Protein AF-0000000072892663 (afdb_homodimer)

Structure (mmCIF, N/CA/C/O backbone):
data_AF-0000000072892663-model_v1
#
loop_
_entity.id
_entity.type
_entity.pdbx_description
1 polymer 'Centromere protein X'
#
loop_
_atom_site.group_PDB
_atom_site.id
_atom_site.type_symbol
_atom_site.label_atom_id
_atom_site.label_alt_id
_atom_site.label_comp_id
_atom_site.label_asym_id
_atom_site.label_entity_id
_atom_site.label_seq_id
_atom_site.pdbx_PDB_ins_code
_atom_site.Cartn_x
_atom_site.Cartn_y
_atom_site.Cartn_z
_atom_site.occupancy
_atom_site.B_iso_or_equiv
_atom_site.auth_seq_id
_atom_site.auth_comp_id
_atom_site.auth_asym_id
_atom_site.auth_atom_id
_atom_site.pdbx_PDB_model_num
ATOM 1 N N . MET A 1 1 ? -3.342 15.422 -10.57 1 51.59 1 MET A N 1
ATOM 2 C CA . MET A 1 1 ? -3.324 14.047 -11.078 1 51.59 1 MET A CA 1
ATOM 3 C C . MET A 1 1 ? -2.127 13.828 -11.992 1 51.59 1 MET A C 1
ATOM 5 O O . MET A 1 1 ? -1.457 12.797 -11.906 1 51.59 1 MET A O 1
ATOM 9 N N . ASP A 1 2 ? -2.006 14.828 -12.711 1 57.84 2 ASP A N 1
ATOM 10 C CA . ASP A 1 2 ? -0.909 14.727 -13.672 1 57.84 2 ASP A CA 1
ATOM 11 C C . ASP A 1 2 ? 0.441 14.695 -12.961 1 57.84 2 ASP A C 1
ATOM 13 O O . ASP A 1 2 ? 1.317 13.898 -13.312 1 57.84 2 ASP A O 1
ATOM 17 N N . ASN A 1 3 ? 0.586 15.531 -11.961 1 59.69 3 ASN A N 1
ATOM 18 C CA . ASN A 1 3 ? 1.847 15.578 -11.227 1 59.69 3 ASN A CA 1
ATOM 19 C C . ASN A 1 3 ? 2.092 14.297 -10.438 1 59.69 3 ASN A C 1
ATOM 21 O O . ASN A 1 3 ? 3.227 13.828 -10.352 1 59.69 3 ASN A O 1
ATOM 25 N N . TYR A 1 4 ? 1.031 13.844 -10.008 1 58.81 4 TYR A N 1
ATOM 26 C CA . TYR A 1 4 ? 1.111 12.555 -9.32 1 58.81 4 TYR A CA 1
ATOM 27 C C . TYR A 1 4 ? 1.591 11.461 -10.273 1 58.81 4 TYR A C 1
ATOM 29 O O . TYR A 1 4 ? 2.42 10.625 -9.898 1 58.81 4 TYR A O 1
ATOM 37 N N . LEU A 1 5 ? 1.007 11.57 -11.422 1 60.34 5 LEU A N 1
ATOM 38 C CA . LEU A 1 5 ? 1.399 10.586 -12.422 1 60.34 5 LEU A CA 1
ATOM 39 C C . LEU A 1 5 ? 2.873 10.734 -12.789 1 60.34 5 LEU A C 1
ATOM 41 O O . LEU A 1 5 ? 3.58 9.742 -12.961 1 60.34 5 LEU A O 1
ATOM 45 N N . GLN A 1 6 ? 3.232 11.922 -13.016 1 64.44 6 GLN A N 1
ATOM 46 C CA . GLN A 1 6 ? 4.637 12.18 -13.32 1 64.44 6 GLN A CA 1
ATOM 47 C C . GLN A 1 6 ? 5.543 11.703 -12.195 1 64.44 6 GLN A C 1
ATOM 49 O O . GLN A 1 6 ? 6.625 11.164 -12.445 1 64.44 6 GLN A O 1
ATOM 54 N N . LEU A 1 7 ? 5.199 12 -10.945 1 63.03 7 LEU A N 1
ATOM 55 C CA . LEU A 1 7 ? 5.961 11.516 -9.797 1 63.03 7 LEU A CA 1
ATOM 56 C C . LEU A 1 7 ? 6.023 9.992 -9.797 1 63.03 7 LEU A C 1
ATOM 58 O O . LEU A 1 7 ? 7.078 9.406 -9.539 1 63.03 7 LEU A O 1
ATOM 62 N N . PHE A 1 8 ? 4.852 9.5 -10.109 1 61.62 8 PHE A N 1
ATOM 63 C CA . PHE A 1 8 ? 4.805 8.047 -10.195 1 61.62 8 PHE A CA 1
ATOM 64 C C . PHE A 1 8 ? 5.738 7.535 -11.289 1 61.62 8 PHE A C 1
ATOM 66 O O . PHE A 1 8 ? 6.398 6.508 -11.117 1 61.62 8 PHE A O 1
ATOM 73 N N . GLU A 1 9 ? 5.641 8.188 -12.375 1 62.53 9 GLU A N 1
ATOM 74 C CA . GLU A 1 9 ? 6.48 7.781 -13.5 1 62.53 9 GLU A CA 1
ATOM 75 C C . GLU A 1 9 ? 7.961 7.977 -13.18 1 62.53 9 GLU A C 1
ATOM 77 O O . GLU A 1 9 ? 8.797 7.176 -13.602 1 62.53 9 GLU A O 1
ATOM 82 N N . ARG A 1 10 ? 8.172 9.047 -12.703 1 57.41 10 ARG A N 1
ATOM 83 C CA . ARG A 1 10 ? 9.555 9.359 -12.367 1 57.41 10 ARG A CA 1
ATOM 84 C C . ARG A 1 10 ? 10.062 8.445 -11.25 1 57.41 10 ARG A C 1
ATOM 86 O O . ARG A 1 10 ? 11.227 8.047 -11.25 1 57.41 10 ARG A O 1
ATOM 93 N N . LYS A 1 11 ? 9.266 8.297 -10.312 1 52.91 11 LYS A N 1
ATOM 94 C CA . LYS A 1 11 ? 9.664 7.547 -9.125 1 52.91 11 LYS A CA 1
ATOM 95 C C . LYS A 1 11 ? 9.492 6.047 -9.336 1 52.91 11 LYS A C 1
ATOM 97 O O . LYS A 1 11 ? 9.656 5.262 -8.398 1 52.91 11 LYS A O 1
ATOM 102 N N . LYS A 1 12 ? 8.836 5.734 -10.398 1 51.75 12 LYS A N 1
ATOM 103 C CA . LYS A 1 12 ? 8.82 4.332 -10.812 1 51.75 12 LYS A CA 1
ATOM 104 C C . LYS A 1 12 ? 10.172 3.67 -10.562 1 51.75 12 LYS A C 1
ATOM 106 O O . LYS A 1 12 ? 10.234 2.486 -10.227 1 51.75 12 LYS A O 1
ATOM 111 N N . SER A 1 13 ? 11.195 4.418 -10.875 1 48.25 13 SER A N 1
ATOM 112 C CA . SER A 1 13 ? 12.523 3.814 -10.805 1 48.25 13 SER A CA 1
ATOM 113 C C . SER A 1 13 ? 13.016 3.717 -9.367 1 48.25 13 SER A C 1
ATOM 115 O O . SER A 1 13 ? 13.742 2.789 -9.016 1 48.25 13 SER A O 1
ATOM 117 N N . SER A 1 14 ? 12.938 4.828 -8.648 1 47 14 SER A N 1
ATOM 118 C CA . SER A 1 14 ? 13.758 4.871 -7.445 1 47 14 SER A CA 1
ATOM 119 C C . SER A 1 14 ? 13.133 4.062 -6.316 1 47 14 SER A C 1
ATOM 121 O O . SER A 1 14 ? 13.828 3.32 -5.617 1 47 14 SER A O 1
ATOM 123 N N .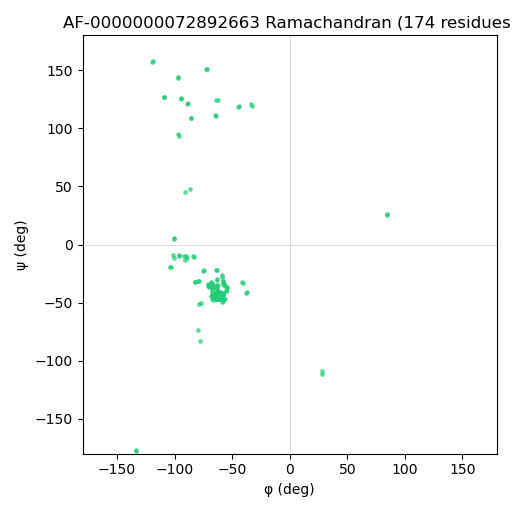 THR A 1 15 ? 12.078 4.719 -5.508 1 48.94 15 THR A N 1
ATOM 124 C CA . THR A 1 15 ? 11.766 4.273 -4.156 1 48.94 15 THR A CA 1
ATOM 125 C C . THR A 1 15 ? 10.75 3.135 -4.188 1 48.94 15 THR A C 1
ATOM 127 O O . THR A 1 15 ? 9.539 3.375 -4.195 1 48.94 15 THR A O 1
ATOM 130 N N . LYS A 1 16 ? 10.984 2.178 -5 1 55.84 16 LYS A N 1
ATOM 131 C CA . LYS A 1 16 ? 10.289 0.895 -5.102 1 55.84 16 LYS A CA 1
ATOM 132 C C . LYS A 1 16 ? 10.43 0.09 -3.812 1 55.84 16 LYS A C 1
ATOM 134 O O . LYS A 1 16 ? 11.398 0.268 -3.066 1 55.84 16 LYS A O 1
ATOM 139 N N . PHE A 1 17 ? 9.227 -0.274 -3.285 1 64.25 17 PHE A N 1
ATOM 140 C CA . PHE A 1 17 ? 9.5 -1.363 -2.354 1 64.25 17 PHE A CA 1
ATOM 141 C C . PHE A 1 17 ? 10.664 -2.215 -2.842 1 64.25 17 PHE A C 1
ATOM 143 O O . PHE A 1 17 ? 10.773 -2.502 -4.035 1 64.25 17 PHE A O 1
ATOM 150 N N . LYS A 1 18 ? 11.617 -2.227 -1.981 1 66.56 18 LYS A N 1
ATOM 151 C CA . LYS A 1 18 ? 12.766 -3.047 -2.346 1 66.56 18 LYS A CA 1
ATOM 152 C C . LYS A 1 18 ? 12.328 -4.402 -2.893 1 66.56 18 LYS A C 1
ATOM 154 O O . LYS A 1 18 ? 11.461 -5.062 -2.309 1 66.56 18 LYS A O 1
ATOM 159 N N . GLU A 1 19 ? 12.719 -4.574 -4.145 1 70.69 19 GLU A N 1
ATOM 160 C CA . GLU A 1 19 ? 12.461 -5.863 -4.781 1 70.69 19 GLU A CA 1
ATOM 161 C C . GLU A 1 19 ? 12.719 -7.016 -3.818 1 70.69 19 GLU A C 1
ATOM 163 O O . GLU A 1 19 ? 11.992 -8.016 -3.824 1 70.69 19 GLU A O 1
ATOM 168 N N . GLY A 1 20 ? 13.648 -6.77 -3.031 1 74.62 20 GLY A N 1
ATOM 169 C CA . GLY A 1 20 ? 13.977 -7.789 -2.047 1 74.62 20 GLY A CA 1
ATOM 170 C C . GLY A 1 20 ? 12.844 -8.07 -1.076 1 74.62 20 GLY A C 1
ATOM 171 O O . GLY A 1 20 ? 12.594 -9.219 -0.721 1 74.62 20 GLY A O 1
ATOM 172 N N . LEU A 1 21 ? 12.156 -6.992 -0.749 1 75 21 LEU A N 1
ATOM 173 C CA . LEU A 1 21 ? 11.023 -7.16 0.16 1 75 21 LEU A CA 1
ATOM 174 C C . LEU A 1 21 ? 9.93 -8.008 -0.478 1 75 21 LEU A C 1
ATOM 176 O O . LEU A 1 21 ? 9.398 -8.922 0.157 1 75 21 LEU A O 1
ATOM 180 N N . ILE A 1 22 ? 9.656 -7.742 -1.658 1 80.25 22 ILE A N 1
ATOM 181 C CA . ILE A 1 22 ? 8.625 -8.477 -2.379 1 80.25 22 ILE A CA 1
ATOM 182 C C . ILE A 1 22 ? 9 -9.945 -2.477 1 80.25 22 ILE A C 1
ATOM 184 O O . ILE A 1 22 ? 8.172 -10.828 -2.219 1 80.25 22 ILE A O 1
ATOM 188 N N . HIS A 1 23 ? 10.219 -10.164 -2.777 1 81.62 23 HIS A N 1
ATOM 189 C CA . HIS A 1 23 ? 10.688 -11.539 -2.881 1 81.62 23 HIS A CA 1
ATOM 190 C C . HIS A 1 23 ? 10.594 -12.25 -1.535 1 81.62 23 HIS A C 1
ATOM 192 O O . HIS A 1 23 ? 10.273 -13.445 -1.479 1 81.62 23 HIS A O 1
ATOM 198 N N . GLU A 1 24 ? 10.891 -11.523 -0.505 1 83.38 24 GLU A N 1
ATOM 199 C CA . GLU A 1 24 ? 10.789 -12.109 0.828 1 83.38 24 GLU A CA 1
ATOM 200 C C . GLU A 1 24 ? 9.344 -12.477 1.164 1 83.38 24 GLU A C 1
ATOM 202 O O . GLU A 1 24 ? 9.086 -13.539 1.732 1 83.38 24 GLU A O 1
ATOM 207 N N . ILE A 1 25 ? 8.508 -11.68 0.869 1 82.12 25 ILE A N 1
ATOM 208 C CA . ILE A 1 25 ? 7.09 -11.93 1.118 1 82.12 25 ILE A CA 1
ATOM 209 C C . ILE A 1 25 ? 6.641 -13.172 0.347 1 82.12 25 ILE A C 1
ATOM 211 O O . ILE A 1 25 ? 5.973 -14.047 0.901 1 82.12 25 ILE A O 1
ATOM 215 N N . ILE A 1 26 ? 7.059 -13.25 -0.894 1 83.19 26 ILE A N 1
ATOM 216 C CA . ILE A 1 26 ? 6.68 -14.367 -1.755 1 83.19 26 ILE A CA 1
ATOM 217 C C . ILE A 1 26 ? 7.199 -15.68 -1.163 1 83.19 26 ILE A C 1
ATOM 219 O O . ILE A 1 26 ? 6.492 -16.688 -1.155 1 83.19 26 ILE A O 1
ATOM 223 N N . LYS A 1 27 ? 8.43 -15.609 -0.792 1 83.88 27 LYS A N 1
ATOM 224 C CA . LYS A 1 27 ? 9.031 -16.797 -0.183 1 83.88 27 LYS A CA 1
ATOM 225 C C . LYS A 1 27 ? 8.227 -17.266 1.025 1 83.88 27 LYS A C 1
ATOM 227 O O . LYS A 1 27 ? 8.125 -18.469 1.28 1 83.88 27 LYS A O 1
ATOM 232 N N . LEU A 1 28 ? 7.707 -16.344 1.725 1 80.25 28 LEU A N 1
ATOM 233 C CA . LEU A 1 28 ? 6.906 -16.672 2.898 1 80.25 28 LEU A CA 1
ATOM 234 C C . LEU A 1 28 ? 5.609 -17.375 2.498 1 80.25 28 LEU A C 1
ATOM 236 O O . LEU A 1 28 ? 5.164 -18.297 3.168 1 80.25 28 LEU A O 1
ATOM 240 N N . TYR A 1 29 ? 5.016 -16.938 1.445 1 80.06 29 TYR A N 1
ATOM 241 C CA . TYR A 1 29 ? 3.719 -17.469 1.03 1 80.06 29 TYR A CA 1
ATOM 242 C C . TYR A 1 29 ? 3.871 -18.812 0.334 1 80.06 29 TYR A C 1
ATOM 244 O O . TYR A 1 29 ? 2.936 -19.625 0.315 1 80.06 29 TYR A O 1
ATOM 252 N N . THR A 1 30 ? 4.977 -18.938 -0.321 1 81.44 30 THR A N 1
ATOM 253 C CA . THR A 1 30 ? 5.055 -20.109 -1.185 1 81.44 30 THR A CA 1
ATOM 254 C C . THR A 1 30 ? 5.871 -21.219 -0.525 1 81.44 30 THR A C 1
ATOM 256 O O . THR A 1 30 ? 5.91 -22.344 -1.017 1 81.44 30 THR A O 1
ATOM 259 N N . ALA A 1 31 ? 6.246 -21.047 0.632 1 71.44 31 ALA A N 1
ATOM 260 C CA . ALA A 1 31 ? 7.059 -22.031 1.339 1 71.44 31 ALA A CA 1
ATOM 261 C C . ALA A 1 31 ? 7.906 -22.844 0.365 1 71.44 31 ALA A C 1
ATOM 263 O O . ALA A 1 31 ? 8.773 -22.297 -0.322 1 71.44 31 ALA A O 1
ATOM 264 N N . ASP A 1 32 ? 7.535 -24.141 0.251 1 67.56 32 ASP A N 1
ATOM 265 C CA . ASP A 1 32 ? 8.297 -25.125 -0.507 1 67.56 32 ASP A CA 1
ATOM 266 C C . ASP A 1 32 ? 7.848 -25.172 -1.965 1 67.56 32 ASP A C 1
ATOM 268 O O . ASP A 1 32 ? 8.461 -25.844 -2.791 1 67.56 32 ASP A O 1
ATOM 272 N N . GLN A 1 33 ? 6.715 -24.516 -2.246 1 72.12 33 GLN A N 1
ATOM 273 C CA . GLN A 1 33 ? 6.242 -24.516 -3.627 1 72.12 33 GLN A CA 1
ATOM 274 C C . GLN A 1 33 ? 6.688 -23.266 -4.371 1 72.12 33 GLN A C 1
ATOM 276 O O . GLN A 1 33 ? 5.992 -22.25 -4.363 1 72.12 33 GLN A O 1
ATOM 281 N N . LYS A 1 34 ? 7.809 -23.406 -5.043 1 78.81 34 LYS A N 1
ATOM 282 C CA . LYS A 1 34 ? 8.461 -22.281 -5.711 1 78.81 34 LYS A CA 1
ATOM 283 C C . LYS A 1 34 ? 7.582 -21.719 -6.82 1 78.81 34 LYS A C 1
ATOM 285 O O . LYS A 1 34 ? 7.09 -22.469 -7.672 1 78.81 34 LYS A O 1
ATOM 290 N N . VAL A 1 35 ? 7.082 -20.484 -6.559 1 87 35 VAL A N 1
ATOM 291 C CA . VAL A 1 35 ? 6.398 -19.797 -7.641 1 87 35 VAL A CA 1
ATOM 292 C C . VAL A 1 35 ? 7.367 -18.828 -8.328 1 87 35 VAL A C 1
ATOM 294 O O . VAL A 1 35 ? 8.352 -18.391 -7.73 1 87 35 VAL A O 1
ATOM 297 N N . ARG A 1 36 ? 7.129 -18.797 -9.664 1 90.94 36 ARG A N 1
ATOM 298 C CA . ARG A 1 36 ? 7.871 -17.797 -10.43 1 90.94 36 ARG A CA 1
ATOM 299 C C . ARG A 1 36 ? 7.051 -16.516 -10.602 1 90.94 36 ARG A C 1
ATOM 301 O O . ARG A 1 36 ? 5.906 -16.578 -11.062 1 90.94 36 ARG A O 1
ATOM 308 N N . ILE A 1 37 ? 7.66 -15.445 -10.203 1 90.56 37 ILE A N 1
ATOM 309 C CA . ILE A 1 37 ? 6.969 -14.172 -10.336 1 90.56 37 ILE A CA 1
ATOM 310 C C . ILE A 1 37 ? 7.629 -13.336 -11.43 1 90.56 37 ILE A C 1
ATOM 312 O O . ILE A 1 37 ? 8.836 -13.07 -11.375 1 90.56 37 ILE A O 1
ATOM 316 N N . GLY A 1 38 ? 6.844 -12.922 -12.297 1 89.12 38 GLY A N 1
ATOM 317 C CA . GLY A 1 38 ? 7.359 -12.07 -13.352 1 89.12 38 GLY A CA 1
ATOM 318 C C . GLY A 1 38 ? 7.711 -10.672 -12.883 1 89.12 38 GL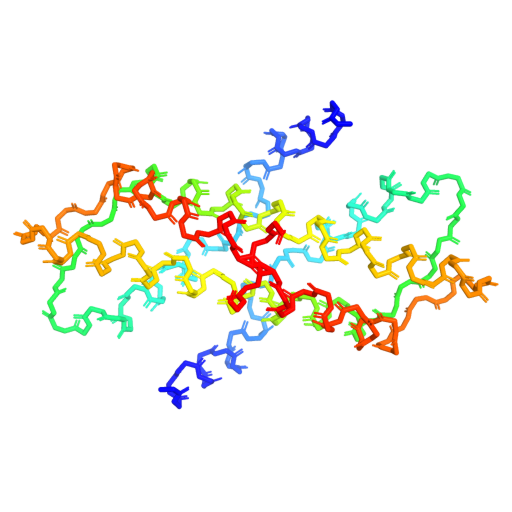Y A C 1
ATOM 319 O O . GLY A 1 38 ? 7.113 -10.164 -11.93 1 89.12 38 GLY A O 1
ATOM 320 N N . GLY A 1 39 ? 8.688 -10.047 -13.555 1 90 39 GLY A N 1
ATOM 321 C CA . GLY A 1 39 ? 9.086 -8.688 -13.242 1 90 39 GLY A CA 1
ATOM 322 C C . GLY A 1 39 ? 7.953 -7.688 -13.359 1 90 39 GLY A C 1
ATOM 323 O O . GLY A 1 39 ? 7.902 -6.707 -12.617 1 90 39 GLY A O 1
ATOM 324 N N . GLU A 1 40 ? 7.094 -7.965 -14.227 1 92.81 40 GLU A N 1
ATOM 325 C CA . GLU A 1 40 ? 5.973 -7.059 -14.445 1 92.81 40 GLU A CA 1
ATOM 326 C C . GLU A 1 40 ? 5.027 -7.055 -13.242 1 92.81 40 GLU A C 1
ATOM 328 O O . GLU A 1 40 ? 4.344 -6.059 -12.992 1 92.81 40 GLU A O 1
ATOM 333 N N . VAL A 1 41 ? 4.922 -8.172 -12.602 1 93.5 41 VAL A N 1
ATOM 334 C CA . VAL A 1 41 ? 4.086 -8.266 -11.414 1 93.5 41 VAL A CA 1
ATOM 335 C C . VAL A 1 41 ? 4.652 -7.375 -10.312 1 93.5 41 VAL A C 1
ATOM 337 O O . VAL A 1 41 ? 3.924 -6.59 -9.695 1 93.5 41 VAL A O 1
ATOM 340 N N . ILE A 1 42 ? 5.949 -7.441 -10.164 1 89.19 42 ILE A N 1
ATOM 341 C CA . ILE A 1 42 ? 6.629 -6.625 -9.164 1 89.19 42 ILE A CA 1
ATOM 342 C C . ILE A 1 42 ? 6.422 -5.145 -9.469 1 89.19 42 ILE A C 1
ATOM 344 O O . ILE A 1 42 ? 6.09 -4.359 -8.578 1 89.19 42 ILE A O 1
ATOM 348 N N . THR A 1 43 ? 6.531 -4.852 -10.68 1 89.75 43 THR A N 1
ATOM 349 C CA . THR A 1 43 ? 6.348 -3.469 -11.117 1 89.75 43 THR A CA 1
ATOM 350 C C . THR A 1 43 ? 4.922 -3 -10.836 1 89.75 43 THR A C 1
ATOM 352 O O . THR A 1 43 ? 4.715 -1.906 -10.305 1 89.75 43 THR A O 1
ATOM 355 N N . ALA A 1 44 ? 3.977 -3.807 -11.156 1 91.38 44 ALA A N 1
ATOM 356 C CA . ALA A 1 44 ? 2.576 -3.441 -10.961 1 91.38 44 ALA A CA 1
ATOM 357 C C . ALA A 1 44 ? 2.252 -3.275 -9.477 1 91.38 44 ALA A C 1
ATOM 359 O O . ALA A 1 44 ? 1.581 -2.318 -9.086 1 91.38 44 ALA A O 1
ATOM 360 N N . VAL A 1 45 ? 2.674 -4.172 -8.656 1 90.31 45 VAL A N 1
ATOM 361 C CA . VAL A 1 45 ? 2.438 -4.094 -7.215 1 90.31 45 VAL A CA 1
ATOM 362 C C . VAL A 1 45 ? 3.061 -2.814 -6.656 1 90.31 45 VAL A C 1
ATOM 364 O O . VAL A 1 45 ? 2.447 -2.123 -5.844 1 90.31 45 VAL A O 1
ATOM 367 N N . ASN A 1 46 ? 4.246 -2.469 -7.125 1 87.62 46 ASN A N 1
ATOM 368 C CA . ASN A 1 46 ? 4.879 -1.226 -6.695 1 87.62 46 ASN A CA 1
ATOM 369 C C . ASN A 1 46 ? 4.031 -0.011 -7.059 1 87.62 46 ASN A C 1
ATOM 371 O O . ASN A 1 46 ? 3.885 0.914 -6.258 1 87.62 46 ASN A O 1
ATOM 375 N N . GLU A 1 47 ? 3.527 -0.076 -8.25 1 87.75 47 GLU A N 1
ATOM 376 C CA . GLU A 1 47 ? 2.703 1.044 -8.688 1 87.75 47 GLU A CA 1
ATOM 377 C C . GLU A 1 47 ? 1.427 1.153 -7.859 1 87.75 47 GLU A C 1
ATOM 379 O O . GLU A 1 47 ? 1.023 2.252 -7.473 1 87.75 47 GLU A O 1
ATOM 384 N N . ILE A 1 48 ? 0.777 0.078 -7.602 1 89.25 48 ILE A N 1
ATOM 385 C CA . ILE A 1 48 ? -0.446 0.059 -6.805 1 89.25 48 ILE A CA 1
ATOM 386 C C . ILE A 1 48 ? -0.144 0.521 -5.383 1 89.25 48 ILE A C 1
ATOM 388 O O . ILE A 1 48 ? -0.878 1.335 -4.816 1 89.25 48 ILE A O 1
ATOM 392 N N . ALA A 1 49 ? 0.921 0.01 -4.832 1 88.5 49 ALA A N 1
ATOM 393 C CA . ALA A 1 49 ? 1.306 0.364 -3.469 1 88.5 49 ALA A CA 1
ATOM 394 C C . ALA A 1 49 ? 1.622 1.852 -3.357 1 88.5 49 ALA A C 1
ATOM 396 O O . ALA A 1 49 ? 1.293 2.488 -2.354 1 88.5 49 ALA A O 1
ATOM 397 N N . LEU A 1 50 ? 2.264 2.395 -4.332 1 86.44 50 LEU A N 1
ATOM 398 C CA . LEU A 1 50 ? 2.566 3.822 -4.332 1 86.44 50 LEU A CA 1
ATOM 399 C C . LEU A 1 50 ? 1.286 4.648 -4.305 1 86.44 50 LEU A C 1
ATOM 401 O O . LEU A 1 50 ? 1.209 5.66 -3.604 1 86.44 50 LEU A O 1
ATOM 405 N N . ARG A 1 51 ? 0.34 4.266 -5.066 1 87.44 51 ARG A N 1
ATOM 406 C CA . ARG A 1 51 ? -0.945 4.957 -5.047 1 87.44 51 ARG A CA 1
ATOM 407 C C . ARG A 1 51 ? -1.596 4.875 -3.672 1 87.44 51 ARG A C 1
ATOM 409 O O . ARG A 1 51 ? -2.199 5.84 -3.203 1 87.44 51 ARG A O 1
ATOM 416 N N . PHE A 1 52 ? -1.479 3.691 -3.143 1 87.25 52 PHE A N 1
ATOM 417 C CA . PHE A 1 52 ? -2.021 3.49 -1.804 1 87.25 52 PHE A CA 1
ATOM 418 C C . PHE A 1 52 ? -1.344 4.418 -0.802 1 87.25 52 PHE A C 1
ATOM 420 O O . PHE A 1 52 ? -2.01 5.031 0.034 1 87.25 52 PHE A O 1
ATOM 427 N N . VAL A 1 53 ? -0.076 4.602 -0.818 1 90.38 53 VAL A N 1
ATOM 428 C CA . VAL A 1 53 ? 0.675 5.488 0.063 1 90.38 53 VAL A CA 1
ATOM 429 C C . VAL A 1 53 ? 0.245 6.938 -0.171 1 90.38 53 VAL A C 1
ATOM 431 O O . VAL A 1 53 ? 0.045 7.691 0.782 1 90.38 53 VAL A O 1
ATOM 434 N N . ASP A 1 54 ? 0.12 7.219 -1.442 1 87.19 54 ASP A N 1
ATOM 435 C CA . ASP A 1 54 ? -0.366 8.547 -1.803 1 87.19 54 ASP A CA 1
ATOM 436 C C . ASP A 1 54 ? -1.725 8.828 -1.163 1 87.19 54 ASP A C 1
ATOM 438 O O . ASP A 1 54 ? -1.936 9.898 -0.584 1 87.19 54 ASP A O 1
ATOM 442 N N . GLU A 1 55 ? -2.633 7.91 -1.245 1 89 55 GLU A N 1
ATOM 443 C CA . GLU A 1 55 ? -3.982 8.047 -0.709 1 89 55 GLU A CA 1
ATOM 444 C C . GLU A 1 55 ? -3.961 8.203 0.809 1 89 55 GLU A C 1
ATOM 446 O O . GLU A 1 55 ? -4.66 9.055 1.362 1 89 55 GLU A O 1
ATOM 451 N N . ILE A 1 56 ? -3.199 7.367 1.472 1 93.31 56 ILE A N 1
ATOM 452 C CA . ILE A 1 56 ? -3.145 7.41 2.93 1 93.31 56 ILE A CA 1
ATOM 453 C C . ILE A 1 56 ? -2.588 8.758 3.387 1 93.31 56 ILE A C 1
ATOM 455 O O . ILE A 1 56 ? -3.135 9.383 4.297 1 93.31 56 ILE A O 1
ATOM 459 N N . LEU A 1 57 ? -1.527 9.227 2.75 1 92.88 57 LEU A N 1
ATOM 460 C CA . LEU A 1 57 ? -0.911 10.5 3.123 1 92.88 57 LEU A CA 1
ATOM 461 C C . LEU A 1 57 ? -1.858 11.664 2.857 1 92.88 57 LEU A C 1
ATOM 463 O O . LEU A 1 57 ? -1.978 12.57 3.682 1 92.88 57 LEU A O 1
ATOM 467 N N . TRP A 1 58 ? -2.52 11.586 1.703 1 91.44 58 TRP A N 1
ATOM 468 C CA . TRP A 1 58 ? -3.486 12.625 1.374 1 91.44 58 TRP A CA 1
ATOM 469 C C . TRP A 1 58 ? -4.574 12.719 2.438 1 91.44 58 TRP A C 1
ATOM 471 O O . TRP A 1 58 ? -4.887 13.805 2.928 1 91.44 58 TRP A O 1
ATOM 481 N N . ARG A 1 59 ? -5.113 11.609 2.76 1 94.62 59 ARG A N 1
ATOM 482 C CA . ARG A 1 59 ? -6.184 11.586 3.748 1 94.62 59 ARG A CA 1
ATOM 483 C C . ARG A 1 59 ? -5.684 12.055 5.109 1 94.62 59 ARG A C 1
ATOM 485 O O . ARG A 1 59 ? -6.387 12.773 5.824 1 94.62 59 ARG A O 1
ATOM 492 N N . THR A 1 60 ? -4.543 11.625 5.48 1 95.5 60 THR A N 1
ATOM 493 C CA . THR A 1 60 ? -3.961 11.992 6.766 1 95.5 60 THR A CA 1
ATOM 494 C C . THR A 1 60 ? -3.727 13.5 6.84 1 95.5 60 THR A C 1
ATOM 496 O O . THR A 1 60 ? -4.121 14.141 7.812 1 95.5 60 THR A O 1
ATOM 499 N N . ILE A 1 61 ? -3.17 14.055 5.82 1 93.94 61 ILE A N 1
ATOM 500 C CA . ILE A 1 61 ? -2.871 15.484 5.77 1 93.94 61 ILE A CA 1
ATOM 501 C C . ILE A 1 61 ? -4.172 16.281 5.746 1 93.94 61 ILE A C 1
ATOM 503 O O . ILE A 1 61 ? -4.305 17.281 6.449 1 93.94 61 ILE A O 1
ATOM 507 N N . ASN A 1 62 ? -5.156 15.805 4.953 1 93.69 62 ASN A N 1
ATOM 508 C CA . ASN A 1 62 ? -6.449 16.469 4.898 1 93.69 62 ASN A CA 1
ATOM 509 C C . ASN A 1 62 ? -7.164 16.422 6.246 1 93.69 62 ASN A C 1
ATOM 511 O O . ASN A 1 62 ? -7.871 17.359 6.613 1 93.69 62 ASN A O 1
ATOM 515 N N . GLN A 1 63 ? -6.98 15.328 6.965 1 96 63 GLN A N 1
ATOM 516 C CA . GLN A 1 63 ? -7.543 15.219 8.305 1 96 63 GLN A CA 1
ATOM 517 C C . GLN A 1 63 ? -6.973 16.297 9.234 1 96 63 GLN A C 1
ATOM 519 O O . GLN A 1 63 ? -7.711 16.922 9.992 1 96 63 GLN A O 1
ATOM 524 N N . ALA A 1 64 ? -5.656 16.516 9.195 1 95.25 64 ALA A N 1
ATOM 525 C CA . ALA A 1 64 ? -5.02 17.578 9.977 1 95.25 64 ALA A CA 1
ATOM 526 C C . ALA A 1 64 ? -5.527 18.953 9.539 1 95.25 64 ALA A C 1
ATOM 528 O O . ALA A 1 64 ? -5.84 19.797 10.383 1 95.25 64 ALA A O 1
ATOM 529 N N . HIS A 1 65 ? -5.648 19.141 8.188 1 93.31 65 HIS A N 1
ATOM 530 C CA . HIS A 1 65 ? -6.148 20.406 7.656 1 93.31 65 HIS A CA 1
ATOM 531 C C . HIS A 1 65 ? -7.559 20.688 8.156 1 93.31 65 HIS A C 1
ATOM 533 O O . HIS A 1 65 ? -7.855 21.812 8.57 1 93.31 65 HIS A O 1
ATOM 539 N N . ASN A 1 66 ? -8.367 19.688 8.102 1 95.62 66 ASN A N 1
ATOM 540 C CA . ASN A 1 66 ? -9.742 19.828 8.57 1 95.62 66 ASN A CA 1
ATOM 541 C C . ASN A 1 66 ? -9.789 20.25 10.039 1 95.62 66 ASN A C 1
ATOM 543 O O . ASN A 1 66 ? -10.734 20.922 10.461 1 95.62 66 ASN A O 1
ATOM 547 N N . GLU A 1 67 ? -8.82 19.922 10.789 1 96.81 67 GLU A N 1
ATOM 548 C CA . GLU A 1 67 ? -8.758 20.266 12.203 1 96.81 67 GLU A CA 1
ATOM 549 C C . GLU A 1 67 ? -8.062 21.609 12.422 1 96.81 67 GLU A C 1
ATOM 551 O O . GLU A 1 67 ? -7.977 22.094 13.547 1 96.81 67 GLU A O 1
ATOM 556 N N . GLY A 1 68 ? -7.465 22.141 11.375 1 94.88 68 GLY A N 1
ATOM 557 C CA . GLY A 1 68 ? -6.852 23.469 11.414 1 94.88 68 GLY A CA 1
ATOM 558 C C . GLY A 1 68 ? -5.438 23.453 11.961 1 94.88 68 GLY A C 1
ATOM 559 O O . GLY A 1 68 ? -5 24.422 12.586 1 94.88 68 GLY A O 1
ATOM 560 N N . VAL A 1 69 ? -4.789 22.328 11.828 1 94.69 69 VAL A N 1
ATOM 561 C CA . VAL A 1 69 ? -3.434 22.25 12.359 1 94.69 69 VAL A CA 1
ATOM 562 C C . VAL A 1 69 ? -2.449 21.953 11.234 1 94.69 69 VAL A C 1
ATOM 564 O O . VAL A 1 69 ? -2.822 21.359 10.219 1 94.69 69 VAL A O 1
ATOM 567 N N . LYS A 1 70 ? -1.175 22.312 11.492 1 93.25 70 LYS A N 1
ATOM 568 C CA . LYS A 1 70 ? -0.109 22.078 10.523 1 93.25 70 LYS A CA 1
ATOM 569 C C . LYS A 1 70 ? 0.757 20.891 10.938 1 93.25 70 LYS A C 1
ATOM 571 O O . LYS A 1 70 ? 1.467 20.312 10.109 1 93.25 70 LYS A O 1
ATOM 576 N N . ASP A 1 71 ? 0.641 20.578 12.242 1 95.38 71 ASP A N 1
ATOM 577 C CA . ASP A 1 71 ? 1.386 19.438 12.75 1 95.38 71 ASP A CA 1
ATOM 578 C C . ASP A 1 71 ? 0.603 18.141 12.547 1 95.38 71 ASP A C 1
ATOM 580 O O . ASP A 1 71 ? -0.415 17.906 13.203 1 95.38 71 ASP A O 1
ATOM 584 N N . VAL A 1 72 ? 1.066 17.328 11.633 1 95.44 72 VAL A N 1
ATOM 585 C CA . VAL A 1 72 ? 0.431 16.047 11.336 1 95.44 72 VAL A CA 1
ATOM 586 C C . VAL A 1 72 ? 1.008 14.961 12.242 1 95.44 72 VAL A C 1
ATOM 588 O O . VAL A 1 72 ? 2.219 14.727 12.242 1 95.44 72 VAL A O 1
ATOM 591 N N . ASN A 1 73 ? 0.204 14.359 12.953 1 96.44 73 ASN A N 1
ATOM 592 C CA . ASN A 1 73 ? 0.645 13.352 13.914 1 96.44 73 ASN A CA 1
ATOM 593 C C . ASN A 1 73 ? -0.213 12.094 13.836 1 96.44 73 ASN A C 1
ATOM 595 O O . ASN A 1 73 ? -1.09 11.984 12.977 1 96.44 73 ASN A O 1
ATOM 599 N N . LEU A 1 74 ? 0.064 11.148 14.695 1 96.81 74 LEU A N 1
ATOM 600 C CA . LEU A 1 74 ? -0.515 9.805 14.633 1 96.81 74 LEU A CA 1
ATOM 601 C C . LEU A 1 74 ? -2.027 9.859 14.828 1 96.81 74 LEU A C 1
ATOM 603 O O . LEU A 1 74 ? -2.756 9.031 14.273 1 96.81 74 LEU A O 1
ATOM 607 N N . ASP A 1 75 ? -2.559 10.852 15.602 1 97.38 75 ASP A N 1
ATOM 608 C CA . ASP A 1 75 ? -3.996 10.984 15.812 1 97.38 75 ASP A CA 1
ATOM 609 C C . ASP A 1 75 ? -4.738 11.133 14.484 1 97.38 75 ASP A C 1
ATOM 611 O O . ASP A 1 75 ? -5.852 10.625 14.336 1 97.38 75 ASP A O 1
ATOM 615 N N . HIS A 1 76 ? -4.156 11.758 13.555 1 97.44 76 HIS A N 1
ATOM 616 C CA . HIS A 1 76 ? -4.781 11.984 12.258 1 97.44 76 HIS A CA 1
ATOM 617 C C . HIS A 1 76 ? -4.871 10.688 11.461 1 97.44 76 HIS A C 1
ATOM 619 O O . HIS A 1 76 ? -5.852 10.461 10.75 1 97.44 76 HIS A O 1
ATOM 625 N N . ILE A 1 77 ? -3.93 9.844 11.57 1 96.5 77 ILE A N 1
ATOM 626 C CA . ILE A 1 77 ? -3.99 8.539 10.914 1 96.5 77 ILE A CA 1
ATOM 627 C C . ILE A 1 77 ? -5.109 7.703 11.531 1 96.5 77 ILE A C 1
ATOM 629 O O . ILE A 1 77 ? -5.883 7.062 10.812 1 96.5 77 ILE A O 1
ATOM 633 N N . GLU A 1 78 ? -5.105 7.699 12.844 1 96.25 78 GLU A N 1
ATOM 634 C CA . GLU A 1 78 ? -6.125 6.914 13.531 1 96.25 78 GLU A CA 1
ATOM 635 C C . GLU A 1 78 ? -7.527 7.293 13.062 1 96.25 78 GLU A C 1
ATOM 637 O O . GLU A 1 78 ? -8.391 6.43 12.914 1 96.25 78 GLU A O 1
ATOM 642 N N . LYS A 1 79 ? -7.762 8.461 12.82 1 96.5 79 LYS A N 1
ATOM 643 C CA . LYS A 1 79 ? -9.086 8.984 12.477 1 96.5 79 LYS A CA 1
ATOM 644 C C . LYS A 1 79 ? -9.469 8.609 11.047 1 96.5 79 LYS A C 1
ATOM 646 O O . LYS A 1 79 ? -10.648 8.609 10.695 1 96.5 79 LYS A O 1
ATOM 651 N N . ILE A 1 80 ? -8.547 8.32 10.211 1 94.38 80 ILE A N 1
ATOM 652 C CA . ILE A 1 80 ? -8.898 7.984 8.844 1 94.38 80 ILE A CA 1
ATOM 653 C C . ILE A 1 80 ? -8.977 6.469 8.688 1 94.38 80 ILE A C 1
ATOM 655 O O . ILE A 1 80 ? -9.445 5.965 7.66 1 94.38 80 ILE A O 1
ATOM 659 N N . ILE A 1 81 ? -8.555 5.695 9.672 1 92 81 ILE A N 1
ATOM 660 C CA . ILE A 1 81 ? -8.516 4.238 9.602 1 92 81 ILE A CA 1
ATOM 661 C C . ILE A 1 81 ? -9.914 3.699 9.312 1 92 81 ILE A C 1
ATOM 663 O O . ILE A 1 81 ? -10.078 2.797 8.484 1 92 81 ILE A O 1
ATOM 667 N N . PRO A 1 82 ? -10.938 4.297 10.031 1 89.56 82 PRO A N 1
ATOM 668 C CA . PRO A 1 82 ? -12.266 3.77 9.695 1 89.56 82 PRO A CA 1
ATOM 669 C C . PRO A 1 82 ? -12.578 3.859 8.203 1 89.56 82 PRO A C 1
ATOM 671 O O . PRO A 1 82 ? -13.102 2.906 7.625 1 89.56 82 PRO A O 1
ATOM 674 N N . GLN A 1 83 ? -12.18 4.93 7.641 1 85.88 83 GLN A N 1
ATOM 675 C CA . GLN A 1 83 ? -12.414 5.098 6.211 1 85.88 83 GLN A CA 1
ATOM 676 C C . GLN A 1 83 ? -11.531 4.156 5.395 1 85.88 83 GLN A C 1
ATOM 678 O O . GLN A 1 83 ? -11.969 3.619 4.375 1 85.88 83 GLN A O 1
ATOM 683 N N . LEU A 1 84 ? -10.328 3.902 5.793 1 82.31 84 LEU A N 1
ATOM 684 C CA . LEU A 1 84 ? -9.398 3.008 5.113 1 82.31 84 LEU A CA 1
ATOM 685 C C . LEU A 1 84 ? -9.883 1.563 5.188 1 82.31 84 LEU A C 1
ATOM 687 O O . LEU A 1 84 ? -9.805 0.827 4.203 1 82.31 84 LEU A O 1
ATOM 691 N N . LEU A 1 85 ? -10.344 1.125 6.383 1 75.19 85 LEU A N 1
ATOM 692 C CA . LEU A 1 85 ? -10.812 -0.24 6.594 1 75.19 85 LEU A CA 1
ATOM 693 C C . LEU A 1 85 ? -12.078 -0.509 5.785 1 75.19 85 LEU A C 1
ATOM 695 O O . LEU A 1 85 ? -12.281 -1.622 5.297 1 75.19 85 LEU A O 1
ATOM 699 N N . LEU A 1 86 ? -12.914 0.535 5.703 1 73.94 86 LEU A N 1
ATOM 700 C CA . LEU A 1 86 ? -14.125 0.397 4.898 1 73.94 86 LEU A CA 1
ATOM 701 C C . LEU A 1 86 ? -13.781 0.181 3.43 1 73.94 86 LEU A C 1
ATOM 703 O O . LEU A 1 86 ? -14.523 -0.484 2.705 1 73.94 86 LEU A O 1
ATOM 707 N N . ASP A 1 87 ? -12.57 0.604 3.111 1 65 87 ASP A N 1
ATOM 708 C CA . ASP A 1 87 ? -12.102 0.454 1.734 1 65 87 ASP A CA 1
ATOM 709 C C . ASP A 1 87 ? -11.555 -0.95 1.489 1 65 87 ASP A C 1
ATOM 711 O O . ASP A 1 87 ? -11.609 -1.456 0.367 1 65 87 ASP A O 1
ATOM 715 N N . PHE A 1 88 ? -10.953 -1.559 2.543 1 61.28 88 PHE A N 1
ATOM 716 C CA . PHE A 1 88 ? -10.266 -2.838 2.418 1 61.28 88 PHE A CA 1
ATOM 717 C C . PHE A 1 88 ? -11.141 -3.979 2.92 1 61.28 88 PHE A C 1
ATOM 719 O O . PHE A 1 88 ? -10.836 -5.148 2.688 1 61.28 88 PHE A O 1
ATOM 726 N N . ALA A 1 89 ? -12.328 -3.707 3.633 1 54.38 89 ALA A N 1
ATOM 727 C CA . ALA A 1 89 ? -13.258 -4.723 4.117 1 54.38 89 ALA A CA 1
ATOM 728 C C . ALA A 1 89 ? -14.234 -5.145 3.021 1 54.38 89 ALA A C 1
ATOM 730 O O . ALA A 1 89 ? -14.531 -4.359 2.119 1 54.38 89 ALA A O 1
ATOM 731 N N . MET B 1 1 ? 0.408 -15.719 10.398 1 51.28 1 MET B N 1
ATOM 732 C CA . MET B 1 1 ? 0.199 -14.352 10.867 1 51.28 1 MET B CA 1
ATOM 733 C C . MET B 1 1 ? 1.386 -13.867 11.695 1 51.28 1 MET B C 1
ATOM 735 O O . MET B 1 1 ? 1.821 -12.727 11.555 1 51.28 1 MET B O 1
ATOM 739 N N . ASP B 1 2 ? 1.78 -14.805 12.383 1 57.19 2 ASP B N 1
ATOM 740 C CA . ASP B 1 2 ? 2.891 -14.469 13.273 1 57.19 2 ASP B CA 1
ATOM 741 C C . ASP B 1 2 ? 4.16 -14.172 12.477 1 57.19 2 ASP B C 1
ATOM 743 O O . ASP B 1 2 ? 4.879 -13.219 12.781 1 57.19 2 ASP B O 1
ATOM 747 N N . ASN B 1 3 ? 4.406 -14.969 11.461 1 59.66 3 ASN B N 1
ATOM 748 C CA . ASN B 1 3 ? 5.605 -14.766 10.656 1 59.66 3 ASN B CA 1
ATOM 749 C C . ASN B 1 3 ? 5.535 -13.469 9.859 1 59.66 3 ASN B C 1
ATOM 751 O O . ASN B 1 3 ? 6.547 -12.781 9.695 1 59.66 3 ASN B O 1
ATOM 755 N N . TYR B 1 4 ? 4.367 -13.211 9.516 1 58.38 4 TYR B N 1
ATOM 756 C CA . TYR B 1 4 ? 4.148 -11.945 8.828 1 58.38 4 TYR B CA 1
ATOM 757 C C . TYR B 1 4 ? 4.469 -10.766 9.742 1 58.38 4 TYR B C 1
ATOM 759 O O . TYR B 1 4 ? 5.102 -9.797 9.312 1 58.38 4 TYR B O 1
ATOM 767 N N . LEU B 1 5 ? 4.008 -11 10.938 1 59.91 5 LEU B N 1
ATOM 768 C CA . LEU B 1 5 ? 4.266 -9.938 11.906 1 59.91 5 LEU B CA 1
ATOM 769 C C . LEU B 1 5 ? 5.758 -9.797 12.172 1 59.91 5 LEU B C 1
ATOM 771 O O . LEU B 1 5 ? 6.27 -8.68 12.289 1 59.91 5 LEU B O 1
ATOM 775 N N . GLN B 1 6 ? 6.367 -10.883 12.352 1 64.75 6 GLN B N 1
ATOM 776 C CA . GLN B 1 6 ? 7.809 -10.852 12.57 1 64.75 6 GLN B CA 1
ATOM 777 C C . GLN B 1 6 ? 8.531 -10.219 11.383 1 64.75 6 GLN B C 1
ATOM 779 O O . GLN B 1 6 ? 9.492 -9.477 11.562 1 64.75 6 GLN B O 1
ATOM 784 N N . LEU B 1 7 ? 8.172 -10.602 10.156 1 62.88 7 LEU B N 1
ATOM 785 C CA . LEU B 1 7 ? 8.75 -9.992 8.961 1 62.88 7 LEU B CA 1
ATOM 786 C C . LEU B 1 7 ? 8.516 -8.484 8.953 1 62.88 7 LEU B C 1
ATOM 788 O O . LEU B 1 7 ? 9.422 -7.711 8.633 1 62.88 7 LEU B O 1
ATOM 792 N N . PHE B 1 8 ? 7.293 -8.227 9.344 1 61.62 8 PHE B N 1
ATOM 793 C CA . PHE B 1 8 ? 6.969 -6.812 9.438 1 61.62 8 PHE B CA 1
ATOM 794 C C . PHE B 1 8 ? 7.859 -6.117 10.461 1 61.62 8 PHE B C 1
ATOM 796 O O . PHE B 1 8 ? 8.289 -4.98 10.25 1 61.62 8 PHE B O 1
ATOM 803 N N . GLU B 1 9 ? 7.961 -6.762 11.555 1 62.69 9 GLU B N 1
ATOM 804 C CA . GLU B 1 9 ? 8.781 -6.176 12.609 1 62.69 9 GLU B CA 1
ATOM 805 C C . GLU B 1 9 ? 10.242 -6.082 12.195 1 62.69 9 GLU B C 1
ATOM 807 O O . GLU B 1 9 ? 10.938 -5.125 12.547 1 62.69 9 GLU B O 1
ATOM 812 N N . ARG B 1 10 ? 10.617 -7.086 11.68 1 57.97 10 ARG B N 1
ATOM 813 C CA . ARG B 1 10 ? 12.008 -7.125 11.242 1 57.97 10 ARG B CA 1
ATOM 814 C C . ARG B 1 10 ? 12.25 -6.145 10.102 1 57.97 10 ARG B C 1
ATOM 816 O O . ARG B 1 10 ? 13.312 -5.527 10.023 1 57.97 10 ARG B O 1
ATOM 823 N N . LYS B 1 11 ? 11.375 -6.16 9.219 1 53.16 11 LYS B N 1
ATOM 824 C CA . LYS B 1 11 ? 11.555 -5.359 8.016 1 53.16 11 LYS B CA 1
ATOM 825 C C . LYS B 1 11 ? 11.102 -3.92 8.242 1 53.16 11 LYS B C 1
ATOM 827 O O . LYS B 1 11 ? 11.039 -3.125 7.297 1 53.16 11 LYS B O 1
ATOM 832 N N . LYS B 1 12 ? 10.484 -3.717 9.328 1 51.91 12 LYS B N 1
ATOM 833 C CA . LYS B 1 12 ? 10.203 -2.346 9.75 1 51.91 12 LYS B CA 1
ATOM 834 C C . LYS B 1 12 ? 11.367 -1.416 9.398 1 51.91 12 LYS B C 1
ATOM 836 O O . LYS B 1 12 ? 11.148 -0.253 9.047 1 51.91 12 LYS B O 1
ATOM 841 N N . SER B 1 13 ? 12.555 -1.937 9.609 1 48.5 13 SER B N 1
ATOM 842 C CA . SER B 1 13 ? 13.719 -1.071 9.445 1 48.5 13 SER B CA 1
ATOM 843 C C . SER B 1 13 ? 14.07 -0.898 7.973 1 48.5 13 SER B C 1
ATOM 845 O O . SER B 1 13 ? 14.523 0.173 7.562 1 48.5 13 SER B O 1
ATOM 847 N N . SER B 1 14 ? 14.188 -2.004 7.254 1 46.84 14 SER B N 1
ATOM 848 C CA . SER B 1 14 ? 14.938 -1.928 6.008 1 46.84 14 SER B CA 1
ATOM 849 C C . SER B 1 14 ? 14.094 -1.323 4.891 1 46.84 14 SER B C 1
ATOM 851 O O . SER B 1 14 ? 14.609 -0.586 4.047 1 46.84 14 SER B O 1
ATOM 853 N N . THR B 1 15 ? 13.055 -2.107 4.305 1 49.09 15 THR B N 1
ATOM 854 C CA . THR B 1 15 ? 12.523 -1.812 2.977 1 49.09 15 THR B CA 1
ATOM 855 C C . THR B 1 15 ? 11.336 -0.851 3.068 1 49.09 15 THR B C 1
ATOM 857 O O . THR B 1 15 ? 10.195 -1.278 3.25 1 49.09 15 THR B O 1
ATOM 860 N N . LYS B 1 16 ? 11.477 0.151 3.838 1 56.19 16 LYS B N 1
ATOM 861 C CA . LYS B 1 16 ? 10.57 1.286 4 1 56.19 16 LYS B CA 1
ATOM 862 C C . LYS B 1 16 ? 10.461 2.096 2.713 1 56.19 16 LYS B C 1
ATOM 864 O O . LYS B 1 16 ? 11.383 2.094 1.895 1 56.19 16 LYS B O 1
ATOM 869 N N . PHE B 1 17 ? 9.188 2.234 2.279 1 65.5 17 PHE B N 1
ATOM 870 C CA . PHE B 1 17 ? 9.18 3.355 1.348 1 65.5 17 PHE B CA 1
ATOM 871 C C . PHE B 1 17 ? 10.203 4.406 1.754 1 65.5 17 PHE B C 1
ATOM 873 O O . PHE B 1 17 ? 10.359 4.707 2.939 1 65.5 17 PHE B O 1
ATOM 880 N N . LYS B 1 18 ? 11.078 4.562 0.834 1 67.25 18 LYS B N 1
ATOM 881 C CA . LYS B 1 18 ? 12.094 5.57 1.125 1 67.25 18 LYS B CA 1
ATOM 882 C C . LYS B 1 18 ? 11.461 6.832 1.709 1 67.25 18 LYS B C 1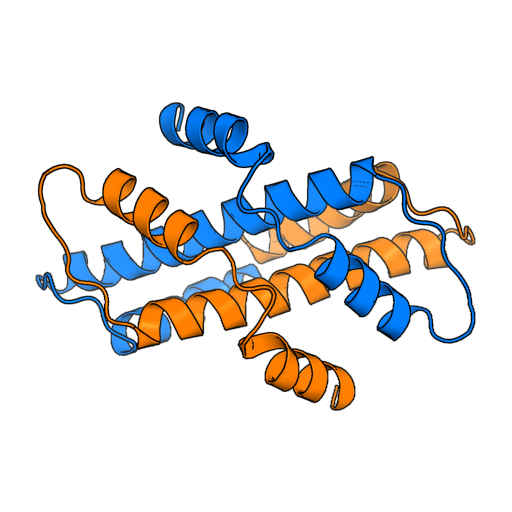
ATOM 884 O O . LYS B 1 18 ? 10.453 7.32 1.199 1 67.25 18 LYS B O 1
ATOM 889 N N . GLU B 1 19 ? 11.922 7.062 2.916 1 71.12 19 GLU B N 1
ATOM 890 C CA . GLU B 1 19 ? 11.484 8.281 3.588 1 71.12 19 GLU B CA 1
ATOM 891 C C . GLU B 1 19 ? 11.453 9.461 2.619 1 71.12 19 GLU B C 1
ATOM 893 O O . GLU B 1 19 ? 10.555 10.305 2.695 1 71.12 19 GLU B O 1
ATOM 898 N N . GLY B 1 20 ? 12.336 9.375 1.749 1 74.88 20 GLY B N 1
ATOM 899 C CA . GLY B 1 20 ? 12.391 10.438 0.754 1 74.88 20 GLY B CA 1
ATOM 900 C C . GLY B 1 20 ? 11.148 10.492 -0.118 1 74.88 20 GLY B C 1
ATOM 901 O O . GLY B 1 20 ? 10.656 11.578 -0.432 1 74.88 20 GLY B O 1
ATOM 902 N N . LEU B 1 21 ? 10.656 9.328 -0.402 1 75.44 21 LEU B N 1
ATOM 903 C CA . LEU B 1 21 ? 9.453 9.273 -1.219 1 75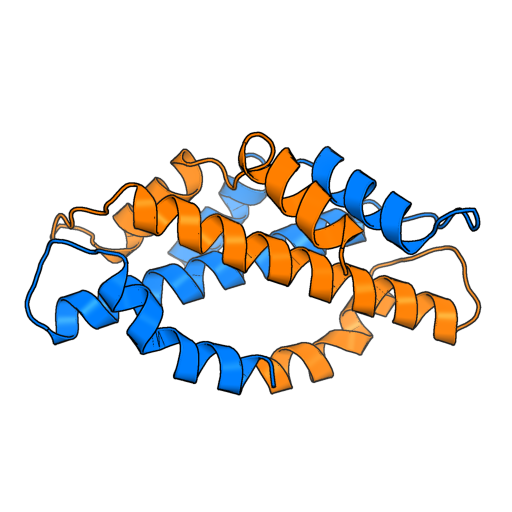.44 21 LEU B CA 1
ATOM 904 C C . LEU B 1 21 ? 8.273 9.89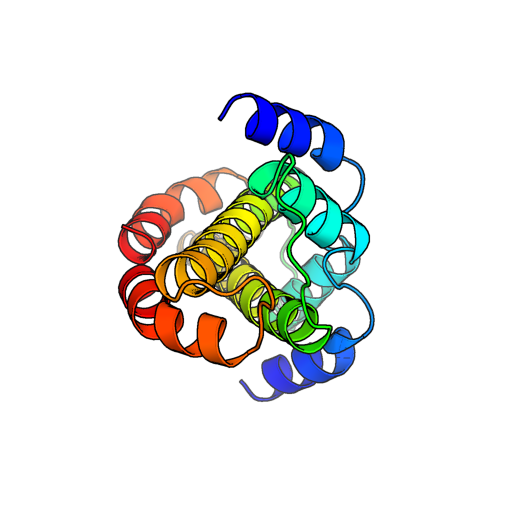8 -0.485 1 75.44 21 LEU B C 1
ATOM 906 O O . LEU B 1 21 ? 7.523 10.695 -1.064 1 75.44 21 LEU B O 1
ATOM 910 N N . ILE B 1 22 ? 8.141 9.578 0.712 1 81.12 22 ILE B N 1
ATOM 911 C CA . ILE B 1 22 ? 7.039 10.094 1.519 1 81.12 22 ILE B CA 1
ATOM 912 C C . ILE B 1 22 ? 7.137 11.609 1.61 1 81.12 22 ILE B C 1
ATOM 914 O O . ILE B 1 22 ? 6.141 12.312 1.438 1 81.12 22 ILE B O 1
ATOM 918 N N . HIS B 1 23 ? 8.312 12.07 1.813 1 82.25 23 HIS B N 1
ATOM 919 C CA . HIS B 1 23 ? 8.516 13.508 1.901 1 82.25 23 HIS B CA 1
ATOM 920 C C . HIS B 1 23 ? 8.188 14.195 0.58 1 82.25 23 HIS B C 1
ATOM 922 O O . HIS B 1 23 ? 7.637 15.297 0.568 1 82.25 23 HIS B O 1
ATOM 928 N N . GLU B 1 24 ? 8.531 13.531 -0.477 1 83.81 24 GLU B N 1
ATOM 929 C CA . GLU B 1 24 ? 8.219 14.086 -1.789 1 83.81 24 GLU B CA 1
ATOM 930 C C . GLU B 1 24 ? 6.711 14.172 -2.006 1 83.81 24 GLU B C 1
ATOM 932 O O . GLU B 1 24 ? 6.207 15.164 -2.539 1 83.81 24 GLU B O 1
ATOM 937 N N . ILE B 1 25 ? 6.055 13.219 -1.667 1 83 25 ILE B N 1
ATOM 938 C CA . ILE B 1 25 ? 4.602 13.195 -1.802 1 83 25 ILE B CA 1
ATOM 939 C C . ILE B 1 25 ? 3.986 14.328 -0.981 1 83 25 ILE B C 1
ATOM 941 O O . ILE B 1 25 ? 3.113 15.047 -1.468 1 83 25 ILE B O 1
ATOM 945 N N . ILE B 1 26 ? 4.477 14.492 0.235 1 83.88 26 ILE B N 1
ATOM 946 C CA . ILE B 1 26 ? 3.963 15.516 1.139 1 83.88 26 ILE B CA 1
ATOM 947 C C . ILE B 1 26 ? 4.172 16.906 0.523 1 83.88 26 ILE B C 1
ATOM 949 O O . ILE B 1 26 ? 3.283 17.75 0.587 1 83.88 26 ILE B O 1
ATOM 953 N N . LYS B 1 27 ? 5.352 17.078 0.038 1 84.56 27 LYS B N 1
ATOM 954 C CA . LYS B 1 27 ? 5.668 18.359 -0.599 1 84.56 27 LYS B CA 1
ATOM 955 C C . LYS B 1 27 ? 4.695 18.656 -1.734 1 84.56 27 LYS B C 1
ATOM 957 O O . LYS B 1 27 ? 4.348 19.812 -1.971 1 84.56 27 LYS B O 1
ATOM 962 N N . LEU B 1 28 ? 4.301 17.656 -2.395 1 81.19 28 LEU B N 1
ATOM 963 C CA . LEU B 1 28 ? 3.355 17.828 -3.494 1 81.19 28 LEU B CA 1
ATOM 964 C C . LEU B 1 28 ? 1.992 18.266 -2.979 1 81.19 28 LEU B C 1
ATOM 966 O O . LEU B 1 28 ? 1.324 19.094 -3.605 1 81.19 28 LEU B O 1
ATOM 970 N N . TYR B 1 29 ? 1.595 17.75 -1.872 1 81.06 29 TYR B N 1
ATOM 971 C CA . TYR B 1 29 ? 0.262 18.031 -1.346 1 81.06 29 TYR B CA 1
ATOM 972 C C . TYR B 1 29 ? 0.217 19.375 -0.651 1 81.06 29 TYR B C 1
ATOM 974 O O . TYR B 1 29 ? -0.845 20 -0.55 1 81.06 29 TYR B O 1
ATOM 982 N N . THR B 1 30 ? 1.323 19.719 -0.086 1 82.62 30 THR B N 1
ATOM 983 C CA . THR B 1 30 ? 1.251 20.891 0.776 1 82.62 30 THR B CA 1
ATOM 984 C C . THR B 1 30 ? 1.782 22.125 0.053 1 82.62 30 THR B C 1
ATOM 986 O O . THR B 1 30 ? 1.63 23.25 0.538 1 82.62 30 THR B O 1
ATOM 989 N N . ALA B 1 31 ? 2.102 22.016 -1.141 1 72.5 31 ALA B N 1
ATOM 990 C CA . ALA B 1 31 ? 2.643 23.141 -1.913 1 72.5 31 ALA B CA 1
ATOM 991 C C . ALA B 1 31 ? 3.371 24.125 -1.011 1 72.5 31 ALA B C 1
ATOM 993 O O . ALA B 1 31 ? 4.398 23.797 -0.414 1 72.5 31 ALA B O 1
ATOM 994 N N . ASP B 1 32 ? 2.732 25.281 -0.848 1 68.38 32 ASP B N 1
ATOM 995 C CA . ASP B 1 32 ? 3.326 26.438 -0.168 1 68.38 32 ASP B CA 1
ATOM 996 C C . ASP B 1 32 ? 3.01 26.406 1.325 1 68.38 32 ASP B C 1
ATOM 998 O O . ASP B 1 32 ? 3.535 27.219 2.088 1 68.38 32 ASP B O 1
ATOM 1002 N N . GLN B 1 33 ? 2.068 25.547 1.691 1 72.69 33 GLN B N 1
ATOM 1003 C CA . GLN B 1 33 ? 1.728 25.484 3.109 1 72.69 33 GLN B CA 1
ATOM 1004 C C . GLN B 1 33 ? 2.465 24.344 3.807 1 72.69 33 GLN B C 1
ATOM 1006 O O . GLN B 1 33 ? 1.984 23.203 3.828 1 72.69 33 GLN B O 1
ATOM 1011 N N . LYS B 1 34 ? 3.584 24.719 4.395 1 79.06 34 LYS B N 1
ATOM 1012 C CA . LYS B 1 34 ? 4.492 23.75 5 1 79.06 34 LYS B CA 1
ATOM 1013 C C . LYS B 1 34 ? 3.83 23.047 6.184 1 79.06 34 LYS B C 1
ATOM 1015 O O . LYS B 1 34 ? 3.268 23.703 7.066 1 79.06 34 LYS B O 1
ATOM 1020 N N . VAL B 1 35 ? 3.564 21.734 5.984 1 87.56 35 VAL B N 1
ATOM 1021 C CA . VAL B 1 35 ? 3.123 20.938 7.125 1 87.56 35 VAL B CA 1
ATOM 1022 C C . VAL B 1 35 ? 4.312 20.203 7.727 1 87.56 35 VAL B C 1
ATOM 1024 O O . VAL B 1 35 ? 5.309 19.953 7.043 1 87.56 35 VAL B O 1
ATOM 1027 N N . ARG B 1 36 ? 4.184 20.141 9.07 1 91.31 36 ARG B N 1
ATOM 1028 C CA . ARG B 1 36 ? 5.16 19.297 9.758 1 91.31 36 ARG B CA 1
ATOM 1029 C C . ARG B 1 36 ? 4.613 17.891 9.984 1 91.31 36 ARG B C 1
ATOM 1031 O O . ARG B 1 36 ? 3.52 17.734 10.531 1 91.31 36 ARG B O 1
ATOM 1038 N N . ILE B 1 37 ? 5.383 16.938 9.516 1 90.75 37 ILE B N 1
ATOM 1039 C CA . ILE B 1 37 ? 4.961 15.555 9.688 1 90.75 37 ILE B CA 1
ATOM 1040 C C . ILE B 1 37 ? 5.859 14.867 10.711 1 90.75 37 ILE B C 1
ATOM 1042 O O . ILE B 1 37 ? 7.082 14.836 10.555 1 90.75 37 ILE B O 1
ATOM 1046 N N . GLY B 1 38 ? 5.25 14.32 11.641 1 89.38 38 GLY B N 1
ATOM 1047 C CA . GLY B 1 38 ? 6.008 13.594 12.641 1 89.38 38 GLY B CA 1
ATOM 1048 C C . GLY B 1 38 ? 6.574 12.281 12.133 1 89.38 38 GLY B C 1
ATOM 1049 O O . GLY B 1 38 ? 6.004 11.664 11.227 1 89.38 38 GLY B O 1
ATOM 1050 N N . GLY B 1 39 ? 7.699 11.867 12.711 1 90.12 39 GLY B N 1
ATOM 1051 C CA . GLY B 1 39 ? 8.328 10.602 12.352 1 90.12 39 GLY B CA 1
ATOM 1052 C C . GLY B 1 39 ? 7.422 9.406 12.555 1 90.12 39 GLY B C 1
ATOM 1053 O O . GLY B 1 39 ? 7.496 8.43 11.805 1 90.12 39 GLY B O 1
ATOM 1054 N N . GLU B 1 40 ? 6.605 9.523 13.5 1 92.94 40 GLU B N 1
ATOM 1055 C CA . GLU B 1 40 ? 5.703 8.422 13.797 1 92.94 40 GLU B CA 1
ATOM 1056 C C . GLU B 1 40 ? 4.676 8.227 12.688 1 92.94 40 GLU B C 1
ATOM 1058 O O . GLU B 1 40 ? 4.176 7.121 12.477 1 92.94 40 GLU B O 1
ATOM 1063 N N . VAL B 1 41 ? 4.297 9.289 12.062 1 93.62 41 VAL B N 1
ATOM 1064 C CA . VAL B 1 41 ? 3.357 9.219 10.945 1 93.62 41 VAL B CA 1
ATOM 1065 C C . VAL B 1 41 ? 3.988 8.438 9.789 1 93.62 41 VAL B C 1
ATOM 1067 O O . VAL B 1 41 ? 3.369 7.527 9.242 1 93.62 41 VAL B O 1
ATOM 1070 N N . ILE B 1 42 ? 5.227 8.766 9.531 1 89.38 42 ILE B N 1
ATOM 1071 C CA . ILE B 1 42 ? 5.957 8.086 8.469 1 89.38 42 ILE B CA 1
ATOM 1072 C C . ILE B 1 42 ? 6.066 6.598 8.781 1 89.38 42 ILE B C 1
ATOM 1074 O O . ILE B 1 42 ? 5.824 5.754 7.914 1 89.38 42 ILE B O 1
ATOM 1078 N N . THR B 1 43 ? 6.352 6.332 9.984 1 89.75 43 THR B N 1
ATOM 1079 C CA . THR B 1 43 ? 6.473 4.945 10.422 1 89.75 43 THR B CA 1
ATOM 1080 C C . THR B 1 43 ? 5.148 4.207 10.258 1 89.75 43 THR B C 1
ATOM 1082 O O . THR B 1 43 ? 5.109 3.092 9.742 1 89.75 43 THR B O 1
ATOM 1085 N N . ALA B 1 44 ? 4.086 4.82 10.664 1 91.44 44 ALA B N 1
ATOM 1086 C CA . ALA B 1 44 ? 2.768 4.191 10.586 1 91.44 44 ALA B CA 1
ATOM 1087 C C . ALA B 1 44 ? 2.359 3.955 9.141 1 91.44 44 ALA B C 1
ATOM 1089 O O . ALA B 1 44 ? 1.853 2.883 8.797 1 91.44 44 ALA B O 1
ATOM 1090 N N . VAL B 1 45 ? 2.533 4.918 8.289 1 90.38 45 VAL B N 1
ATOM 1091 C CA . VAL B 1 45 ? 2.197 4.781 6.879 1 90.38 45 VAL B CA 1
ATOM 1092 C C . VAL B 1 45 ? 2.998 3.637 6.266 1 90.38 45 VAL B C 1
ATOM 1094 O O . VAL B 1 45 ? 2.457 2.832 5.504 1 90.38 4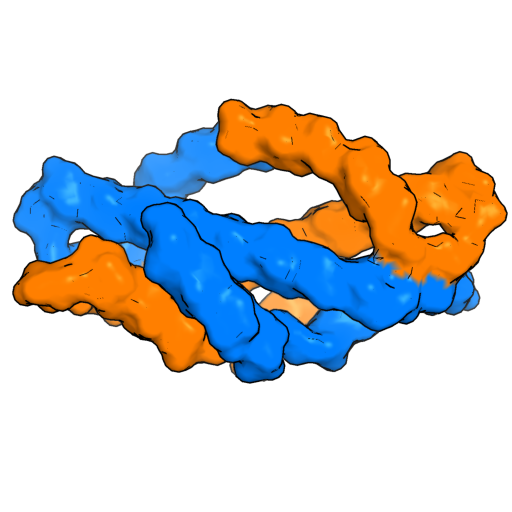5 VAL B O 1
ATOM 1097 N N . ASN B 1 46 ? 4.266 3.531 6.613 1 87.62 46 ASN B N 1
ATOM 1098 C CA . ASN B 1 46 ? 5.078 2.426 6.125 1 87.62 46 ASN B CA 1
ATOM 1099 C C . ASN B 1 46 ? 4.508 1.076 6.555 1 87.62 46 ASN B C 1
ATOM 1101 O O . ASN B 1 46 ? 4.473 0.133 5.762 1 87.62 46 ASN B O 1
ATOM 1105 N N . GLU B 1 47 ? 4.121 1.049 7.781 1 87.62 47 GLU B N 1
ATOM 1106 C CA . GLU B 1 47 ? 3.564 -0.203 8.281 1 87.62 47 GLU B CA 1
ATOM 1107 C C . GLU B 1 47 ? 2.266 -0.558 7.566 1 87.62 47 GLU B C 1
ATOM 1109 O O . GLU B 1 47 ? 2.043 -1.717 7.211 1 87.62 47 GLU B O 1
ATOM 1114 N N . ILE B 1 48 ? 1.393 0.374 7.383 1 89.12 48 ILE B N 1
ATOM 1115 C CA . ILE B 1 48 ? 0.125 0.153 6.695 1 89.12 48 ILE B CA 1
ATOM 1116 C C . ILE B 1 48 ? 0.389 -0.257 5.246 1 89.12 48 ILE B C 1
ATOM 1118 O O . ILE B 1 48 ? -0.221 -1.202 4.742 1 89.12 48 ILE B O 1
ATOM 1122 N N . ALA B 1 49 ? 1.288 0.447 4.613 1 88.44 49 ALA B N 1
ATOM 1123 C CA . ALA B 1 49 ? 1.616 0.16 3.219 1 88.44 49 ALA B CA 1
ATOM 1124 C C . ALA B 1 49 ? 2.195 -1.244 3.068 1 88.44 49 ALA B C 1
ATOM 1126 O O . ALA B 1 49 ? 1.909 -1.939 2.092 1 88.44 49 ALA B O 1
ATOM 1127 N N . LEU B 1 50 ? 3.01 -1.645 3.979 1 86.25 50 LEU B N 1
ATOM 1128 C CA . LEU B 1 50 ? 3.574 -2.988 3.939 1 86.25 50 LEU B CA 1
ATOM 1129 C C . LEU B 1 50 ? 2.473 -4.043 4.016 1 86.25 50 LEU B C 1
ATOM 1131 O O . LEU B 1 50 ? 2.531 -5.059 3.32 1 86.25 50 LEU B O 1
ATOM 1135 N N . ARG B 1 51 ? 1.534 -3.85 4.859 1 87.38 51 ARG B N 1
ATOM 1136 C CA . ARG B 1 51 ? 0.406 -4.77 4.945 1 87.38 51 ARG B CA 1
ATOM 1137 C C . ARG B 1 51 ? -0.362 -4.82 3.627 1 87.38 51 ARG B C 1
ATOM 1139 O O . ARG B 1 51 ? -0.816 -5.887 3.207 1 87.38 51 ARG B O 1
ATOM 1146 N N . PHE B 1 52 ? -0.504 -3.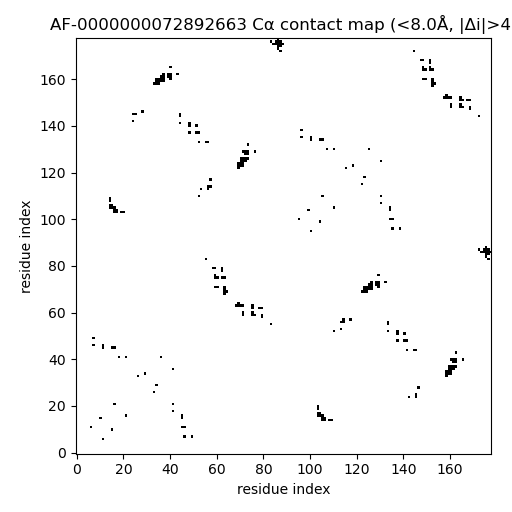645 3.096 1 87.19 52 PHE B N 1
ATOM 1147 C CA . PHE B 1 52 ? -1.184 -3.561 1.808 1 87.19 52 PHE B CA 1
ATOM 1148 C C . PHE B 1 52 ? -0.429 -4.348 0.745 1 87.19 52 PHE B C 1
ATOM 1150 O O . PHE B 1 52 ? -1.035 -5.086 -0.035 1 87.19 52 PHE B O 1
ATOM 1157 N N . VAL B 1 53 ? 0.853 -4.285 0.659 1 90.19 53 VAL B N 1
ATOM 1158 C CA . VAL B 1 53 ? 1.683 -5.023 -0.287 1 90.19 53 VAL B CA 1
ATOM 1159 C C . VAL B 1 53 ? 1.551 -6.523 -0.03 1 90.19 53 VAL B C 1
ATOM 1161 O O . VAL B 1 53 ? 1.416 -7.309 -0.969 1 90.19 53 VAL B O 1
ATOM 1164 N N . ASP B 1 54 ? 1.594 -6.82 1.246 1 87.06 54 ASP B N 1
ATOM 1165 C CA . ASP B 1 54 ? 1.396 -8.211 1.633 1 87.06 54 ASP B CA 1
ATOM 1166 C C . ASP B 1 54 ? 0.063 -8.742 1.11 1 87.06 54 ASP B C 1
ATOM 1168 O O . ASP B 1 54 ? 0.005 -9.836 0.542 1 87.06 54 ASP B O 1
ATOM 1172 N N . GLU B 1 55 ? -0.995 -8.008 1.272 1 88.56 55 GLU B N 1
ATOM 1173 C CA . GLU B 1 55 ? -2.336 -8.406 0.85 1 88.56 55 GLU B CA 1
ATOM 1174 C C . GLU B 1 55 ? -2.414 -8.562 -0.666 1 88.56 55 GLU B C 1
ATOM 1176 O O . GLU B 1 55 ? -2.984 -9.531 -1.165 1 88.56 55 GLU B O 1
ATOM 1181 N N . ILE B 1 56 ? -1.896 -7.605 -1.387 1 93.19 56 ILE B N 1
ATOM 1182 C CA . ILE B 1 56 ? -1.961 -7.648 -2.844 1 93.19 56 ILE B CA 1
ATOM 1183 C C . ILE B 1 56 ? -1.204 -8.867 -3.361 1 93.19 56 ILE B C 1
ATOM 1185 O O . ILE B 1 56 ? -1.698 -9.594 -4.23 1 93.19 56 ILE B O 1
ATOM 1189 N N . LEU B 1 57 ? -0.013 -9.125 -2.818 1 92.62 57 LEU B N 1
ATOM 1190 C CA . LEU B 1 57 ? 0.795 -10.258 -3.258 1 92.62 57 LEU B CA 1
ATOM 1191 C C . LEU B 1 57 ? 0.111 -11.578 -2.922 1 92.62 57 LEU B C 1
ATOM 1193 O O . LEU B 1 57 ? 0.099 -12.5 -3.74 1 92.62 57 LEU B O 1
ATOM 1197 N N . TRP B 1 58 ? -0.449 -11.625 -1.71 1 90.94 58 TRP B N 1
ATOM 1198 C CA . TRP B 1 58 ? -1.17 -12.828 -1.311 1 90.94 58 TRP B CA 1
ATOM 1199 C C . TRP B 1 58 ? -2.309 -13.133 -2.279 1 90.94 58 TRP B C 1
ATOM 1201 O O . TRP B 1 58 ? -2.451 -14.266 -2.748 1 90.94 58 TRP B O 1
ATOM 1211 N N . ARG B 1 59 ? -3.066 -12.148 -2.549 1 94.44 59 ARG B N 1
ATOM 1212 C CA . ARG B 1 59 ? -4.203 -12.336 -3.445 1 94.44 59 ARG B CA 1
ATOM 1213 C C . ARG B 1 59 ? -3.734 -12.711 -4.848 1 94.44 59 ARG B C 1
ATOM 1215 O O . ARG B 1 59 ? -4.344 -13.562 -5.504 1 94.44 59 ARG B O 1
ATOM 1222 N N . THR B 1 60 ? -2.742 -12.062 -5.316 1 95.19 60 THR B N 1
ATOM 1223 C CA . THR B 1 60 ? -2.207 -12.328 -6.648 1 95.19 60 THR B CA 1
ATOM 1224 C C . THR B 1 60 ? -1.699 -13.758 -6.75 1 95.19 60 THR B C 1
ATOM 1226 O O . THR B 1 60 ? -2.047 -14.484 -7.688 1 95.19 60 THR B O 1
ATOM 1229 N N . ILE B 1 61 ? -0.952 -14.195 -5.789 1 93.62 61 ILE B N 1
ATOM 1230 C CA . ILE B 1 61 ? -0.384 -15.539 -5.773 1 93.62 61 ILE B CA 1
ATOM 1231 C C . ILE B 1 61 ? -1.503 -16.562 -5.648 1 93.62 61 ILE B C 1
ATOM 1233 O O . ILE B 1 61 ? -1.5 -17.578 -6.348 1 93.62 61 ILE B O 1
ATOM 1237 N N . ASN B 1 62 ? -2.496 -16.297 -4.758 1 93.5 62 ASN B N 1
ATOM 1238 C CA . ASN B 1 62 ? -3.629 -17.188 -4.602 1 93.5 62 ASN B CA 1
ATOM 1239 C C . ASN B 1 62 ? -4.449 -17.297 -5.883 1 93.5 62 ASN B C 1
ATOM 1241 O O . ASN B 1 62 ? -4.996 -18.344 -6.195 1 93.5 62 ASN B O 1
ATOM 1245 N N . GLN B 1 63 ? -4.531 -16.172 -6.605 1 95.88 63 GLN B N 1
ATOM 1246 C CA . GLN B 1 63 ? -5.215 -16.188 -7.895 1 95.88 63 GLN B CA 1
ATOM 1247 C C . GLN B 1 63 ? -4.527 -17.141 -8.875 1 95.88 63 GLN B C 1
ATOM 1249 O O . GLN B 1 63 ? -5.195 -17.906 -9.57 1 95.88 63 GLN B O 1
ATOM 1254 N N . ALA B 1 64 ? -3.197 -17.125 -8.953 1 95 64 ALA B N 1
ATOM 1255 C CA . ALA B 1 64 ? -2.439 -18.047 -9.789 1 95 64 ALA B CA 1
ATOM 1256 C C . ALA B 1 64 ? -2.635 -19.484 -9.328 1 95 64 ALA B C 1
ATOM 1258 O O . ALA B 1 64 ? -2.85 -20.391 -10.148 1 95 64 ALA B O 1
ATOM 1259 N N . HIS B 1 65 ? -2.613 -19.688 -7.973 1 93.12 65 HIS B N 1
ATOM 1260 C CA . HIS B 1 65 ? -2.82 -21.016 -7.406 1 93.12 65 HIS B CA 1
ATOM 1261 C C . HIS B 1 65 ? -4.188 -21.578 -7.793 1 93.12 65 HIS B C 1
ATOM 1263 O O . HIS B 1 65 ? -4.301 -22.734 -8.195 1 93.12 65 HIS B O 1
ATOM 1269 N N . ASN B 1 66 ? -5.172 -20.75 -7.66 1 95.5 66 ASN B N 1
ATOM 1270 C CA . ASN B 1 66 ? -6.531 -21.141 -8.016 1 95.5 66 ASN B CA 1
ATOM 1271 C C . ASN B 1 66 ? -6.625 -21.562 -9.477 1 95.5 66 ASN B C 1
ATOM 1273 O O . ASN B 1 66 ? -7.457 -22.406 -9.836 1 95.5 66 ASN B O 1
ATOM 1277 N N . GLU B 1 67 ? -5.781 -21.078 -10.297 1 96.75 67 GLU B N 1
ATOM 1278 C CA . GLU B 1 67 ? -5.777 -21.422 -11.719 1 96.75 67 GLU B CA 1
ATOM 1279 C C . GLU B 1 67 ? -4.859 -22.609 -12.008 1 96.75 67 GLU B C 1
ATOM 1281 O O . GLU B 1 67 ? -4.777 -23.078 -13.141 1 96.75 67 GLU B O 1
ATOM 1286 N N . GLY B 1 68 ? -4.086 -23 -11.016 1 94.75 68 GLY B N 1
ATOM 1287 C CA . GLY B 1 68 ? -3.242 -24.172 -11.117 1 94.75 68 GLY B CA 1
ATOM 1288 C C . GLY B 1 68 ? -1.907 -23.906 -11.781 1 94.75 68 GLY B C 1
ATOM 1289 O O . GLY B 1 68 ? -1.348 -24.781 -12.453 1 94.75 68 GLY B O 1
ATOM 1290 N N . VAL B 1 69 ? -1.463 -22.672 -11.695 1 94.56 69 VAL B N 1
ATOM 1291 C CA . VAL B 1 69 ? -0.197 -22.344 -12.344 1 94.56 69 VAL B CA 1
ATOM 1292 C C . VAL B 1 69 ? 0.803 -21.844 -11.297 1 94.56 69 VAL B C 1
ATOM 1294 O O . VAL B 1 69 ? 0.411 -21.328 -10.25 1 94.56 69 VAL B O 1
ATOM 1297 N N . LYS B 1 70 ? 2.104 -21.969 -11.656 1 92.88 70 LYS B N 1
ATOM 1298 C CA . LYS B 1 70 ? 3.184 -21.531 -10.781 1 92.88 70 LYS B CA 1
ATOM 1299 C C . LYS B 1 70 ? 3.775 -20.203 -11.258 1 92.88 70 LYS B C 1
ATOM 1301 O O . LYS B 1 70 ? 4.438 -19.5 -10.484 1 92.88 70 LYS B O 1
ATOM 1306 N N . ASP B 1 71 ? 3.482 -19.938 -12.547 1 95.19 71 ASP B N 1
ATOM 1307 C CA . ASP B 1 71 ? 3.953 -18.672 -13.109 1 95.19 71 ASP B CA 1
ATOM 1308 C C . ASP B 1 71 ? 2.961 -17.547 -12.828 1 95.19 71 ASP B C 1
ATOM 1310 O O . ASP B 1 71 ? 1.867 -17.516 -13.398 1 95.19 71 ASP B O 1
ATOM 1314 N N . VAL B 1 72 ? 3.326 -16.656 -11.961 1 95.19 72 VAL B N 1
ATOM 1315 C CA . VAL B 1 72 ? 2.488 -15.516 -11.602 1 95.19 72 VAL B CA 1
ATOM 1316 C C . VAL B 1 72 ? 2.773 -14.344 -12.539 1 95.19 72 VAL B C 1
ATOM 1318 O O . VAL B 1 72 ? 3.91 -13.883 -12.641 1 95.19 72 VAL B O 1
ATOM 1321 N N . ASN B 1 73 ? 1.818 -13.922 -13.188 1 96.31 73 ASN B N 1
ATOM 1322 C CA . ASN B 1 73 ? 1.979 -12.859 -14.172 1 96.31 73 ASN B CA 1
ATOM 1323 C C . ASN B 1 73 ? 0.904 -11.789 -14.023 1 96.31 73 ASN B C 1
ATOM 1325 O O . ASN B 1 73 ? 0.095 -11.836 -13.094 1 96.31 73 ASN B O 1
ATOM 1329 N N . LEU B 1 74 ? 0.916 -10.812 -14.891 1 96.81 74 LEU B N 1
ATOM 1330 C CA . LEU B 1 74 ? 0.099 -9.609 -14.773 1 96.81 74 LEU B CA 1
ATOM 1331 C C . LEU B 1 74 ? -1.386 -9.953 -14.836 1 96.81 74 LEU B C 1
ATOM 1333 O O . LEU B 1 74 ? -2.209 -9.273 -14.219 1 96.81 74 LEU B O 1
ATOM 1337 N N . ASP B 1 75 ? -1.774 -11.031 -15.555 1 97.31 75 ASP B N 1
ATOM 1338 C CA . ASP B 1 75 ? -3.172 -11.438 -15.648 1 97.31 75 ASP B CA 1
ATOM 1339 C C . ASP B 1 75 ? -3.76 -11.711 -14.266 1 97.31 75 ASP B C 1
ATOM 1341 O O . ASP B 1 75 ? -4.934 -11.43 -14.016 1 97.31 75 ASP B O 1
ATOM 1345 N N . HIS B 1 76 ? -2.994 -12.211 -13.383 1 97.38 76 HIS B N 1
ATOM 1346 C CA . HIS B 1 76 ? -3.455 -12.531 -12.039 1 97.38 76 HIS B CA 1
ATOM 1347 C C . HIS B 1 76 ? -3.725 -11.273 -11.227 1 97.38 76 HIS B C 1
ATOM 1349 O O . HIS B 1 76 ? -4.664 -11.227 -10.43 1 97.38 76 HIS B O 1
ATOM 1355 N N . ILE B 1 77 ? -2.992 -10.258 -11.422 1 96.44 77 ILE B N 1
ATOM 1356 C CA . ILE B 1 77 ? -3.242 -8.984 -10.75 1 96.44 77 ILE B CA 1
ATOM 1357 C C . ILE B 1 77 ? -4.547 -8.383 -11.266 1 96.44 77 ILE B C 1
ATOM 1359 O O . ILE B 1 77 ? -5.363 -7.891 -10.484 1 96.44 77 ILE B O 1
ATOM 1363 N N . GLU B 1 78 ? -4.648 -8.398 -12.578 1 96.25 78 GLU B N 1
ATOM 1364 C CA . GLU B 1 78 ? -5.852 -7.828 -13.172 1 96.25 78 GLU B CA 1
ATOM 1365 C C . GLU B 1 78 ? -7.113 -8.461 -12.594 1 96.25 78 GLU B C 1
ATOM 1367 O O . GLU B 1 78 ? -8.109 -7.773 -12.359 1 96.25 78 GLU B O 1
ATOM 1372 N N . LYS B 1 79 ? -7.105 -9.641 -12.328 1 96.44 79 LYS B N 1
ATOM 1373 C CA . LYS B 1 79 ? -8.273 -10.398 -11.883 1 96.44 79 LYS B CA 1
ATOM 1374 C C . LYS B 1 79 ? -8.602 -10.086 -10.422 1 96.44 79 LYS B C 1
ATOM 1376 O O . LYS B 1 79 ? -9.727 -10.305 -9.977 1 96.44 79 LYS B O 1
ATOM 1381 N N . ILE B 1 80 ? -7.664 -9.625 -9.664 1 94.31 80 ILE B N 1
ATOM 1382 C CA . ILE B 1 80 ? -7.957 -9.352 -8.266 1 94.31 80 ILE B CA 1
ATOM 1383 C C . ILE B 1 80 ? -8.305 -7.875 -8.094 1 94.31 80 ILE B C 1
ATOM 1385 O O . ILE B 1 80 ? -8.773 -7.465 -7.023 1 94.31 80 ILE B O 1
ATOM 1389 N N . ILE B 1 81 ? -8.125 -7.035 -9.102 1 92.19 81 ILE B N 1
ATOM 1390 C CA . ILE B 1 81 ? -8.359 -5.598 -9.023 1 92.19 81 ILE B CA 1
ATOM 1391 C C . ILE B 1 81 ? -9.812 -5.332 -8.617 1 92.19 81 ILE B C 1
ATOM 1393 O O . ILE B 1 81 ? -10.07 -4.473 -7.77 1 92.19 81 ILE B O 1
ATOM 1397 N N . PRO B 1 82 ? -10.75 -6.117 -9.242 1 89.88 82 PRO B N 1
ATOM 1398 C CA . PRO B 1 82 ? -12.117 -5.848 -8.797 1 89.88 82 PRO B CA 1
ATOM 1399 C C . PRO B 1 82 ? -12.289 -5.984 -7.289 1 89.88 82 PRO B C 1
ATOM 1401 O O . PRO B 1 82 ? -12.93 -5.141 -6.656 1 89.88 82 PRO B O 1
ATOM 1404 N N . GLN B 1 83 ? -11.648 -6.969 -6.77 1 85.81 83 GLN B N 1
ATOM 1405 C CA . GLN B 1 83 ? -11.727 -7.168 -5.328 1 85.81 83 GLN B CA 1
ATOM 1406 C C . GLN B 1 83 ? -10.977 -6.074 -4.574 1 85.81 83 GLN B C 1
ATOM 1408 O O . GLN B 1 83 ? -11.422 -5.625 -3.516 1 85.81 83 GLN B O 1
ATOM 1413 N N . LEU B 1 84 ? -9.883 -5.594 -5.078 1 82.12 84 LEU B N 1
ATOM 1414 C CA . LEU B 1 84 ? -9.086 -4.535 -4.461 1 82.12 84 LEU B CA 1
ATOM 1415 C C . LEU B 1 84 ? -9.836 -3.209 -4.484 1 82.12 84 LEU B C 1
ATOM 1417 O O . LEU B 1 84 ? -9.828 -2.467 -3.498 1 82.12 84 LEU B O 1
ATOM 1421 N N . LEU B 1 85 ? -10.477 -2.875 -5.645 1 74.94 85 LEU B N 1
ATOM 1422 C CA . LEU B 1 85 ? -11.211 -1.628 -5.797 1 74.94 85 LEU B CA 1
ATOM 1423 C C . LEU B 1 85 ? -12.438 -1.604 -4.883 1 74.94 85 LEU B C 1
ATOM 1425 O O . LEU B 1 85 ? -12.805 -0.55 -4.359 1 74.94 85 LEU B O 1
ATOM 1429 N N . LEU B 1 86 ? -13.047 -2.777 -4.754 1 73.81 86 LEU B N 1
ATOM 1430 C CA . LEU B 1 86 ? -14.188 -2.873 -3.855 1 73.81 86 LEU B CA 1
ATOM 1431 C C . LEU B 1 86 ? -13.773 -2.596 -2.414 1 73.81 86 LEU B C 1
ATOM 1433 O O . LEU B 1 86 ? -14.562 -2.088 -1.62 1 73.81 86 LEU B O 1
ATOM 1437 N N . ASP B 1 87 ? -12.484 -2.789 -2.203 1 64.94 87 ASP B N 1
ATOM 1438 C CA . ASP B 1 87 ? -11.945 -2.553 -0.867 1 64.94 87 ASP B CA 1
ATOM 1439 C C . ASP B 1 87 ? -11.656 -1.07 -0.644 1 64.94 87 ASP B C 1
ATOM 1441 O O . ASP B 1 87 ? -11.727 -0.584 0.487 1 64.94 87 ASP B O 1
ATOM 1445 N N . PHE B 1 88 ? -11.266 -0.366 -1.73 1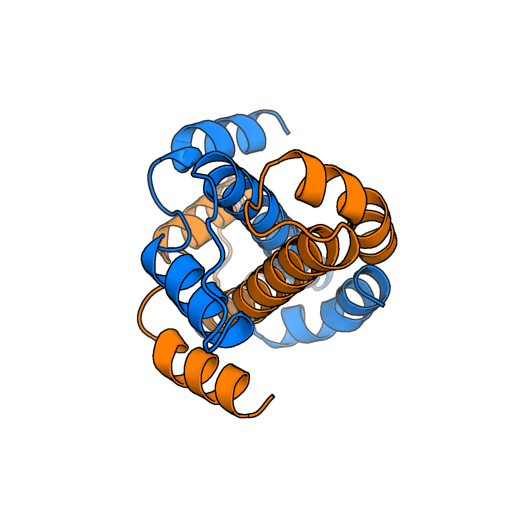 61.38 88 PHE B N 1
ATOM 1446 C CA . PHE B 1 88 ? -10.82 1.021 -1.633 1 61.38 88 PHE B CA 1
ATOM 1447 C C . PHE B 1 88 ? -11.93 1.972 -2.07 1 61.38 88 PHE B C 1
ATOM 1449 O O . PHE B 1 88 ? -11.844 3.182 -1.852 1 61.38 88 PHE B O 1
ATOM 1456 N N . ALA B 1 89 ? -13.102 1.466 -2.676 1 54.41 89 ALA B N 1
ATOM 1457 C CA . ALA B 1 89 ? -14.234 2.287 -3.084 1 54.41 89 ALA B CA 1
ATOM 1458 C C . ALA B 1 89 ? -15.18 2.533 -1.913 1 54.41 89 ALA B C 1
ATOM 1460 O O . ALA B 1 89 ? -15.273 1.713 -0.997 1 54.41 89 ALA B O 1
#

Organism: NCBI:txid35525

Radius of gyration: 16.6 Å; Cα contacts (8 Å, |Δi|>4): 154; chains: 2; bounding box: 29×52×32 Å

pLDDT: mean 81.09, std 14.74, range [46.84, 97.44]

InterPro domains:
  IPR009072 Histone-fold [SSF47113] (18-83)
  IPR018552 Centromere protein X [PF09415] (21-88)
  IPR018552 Centromere protein X [PTHR28680] (11-88)

Foldseek 3Di:
DVVLVVCLVVCLPPPFPPPVVVVVVVCVVCVPNDDDDDPVVSSVVRSVVSVVVVVLVVQQCVQCVVVPHRDGDPVSSVVCVVVVVVVVD/DVVLVVCLVVCLPPPFPPPVVVVVVVCVVCVPNDDDDDPVNSSVVRSVVSVVVVVLVVQQCVQCVVVPHRDGDPVSSVVCVVVVVVVVD

Solvent-accessible surface area (backbone atoms only — not comparable to full-atom values): 9688 Å² total; per-residue (Å²): 105,66,64,55,46,48,48,46,60,61,39,59,72,67,59,39,60,38,67,64,51,56,51,52,54,48,49,65,74,31,65,90,54,78,61,47,71,38,71,64,35,56,53,48,52,40,54,53,46,49,50,49,48,51,50,52,51,50,52,28,52,49,46,24,49,74,70,71,43,51,68,38,42,57,70,31,46,61,68,43,40,64,62,51,46,55,7,69,91,108,66,64,57,47,49,50,47,60,61,39,59,73,70,57,38,60,37,65,64,50,55,51,52,53,48,49,67,74,31,64,89,54,79,61,47,72,38,71,64,35,56,52,48,51,39,52,53,45,50,52,50,47,51,50,52,51,51,51,29,51,49,47,22,49,74,71,71,46,50,68,36,43,58,69,33,46,61,68,44,40,65,62,51,46,55,8,67,92

Nearest PDB structures (foldseek):
  5e5a-assembly1_A  TM=6.741E-01  e=8.495E-02  Xenopus laevis
  3aze-assembly1_E  TM=6.535E-01  e=9.051E-02  Homo sapiens
  5xm1-assembly1_A  TM=6.758E-01  e=1.095E-01  Mus musculus
  6hts-assembly1_M  TM=7.073E-01  e=1.503E-01  Homo sapiens
  8yti-assembly1_A  TM=6.837E-01  e=1.818E-01  Homo sapiens

Secondary structure (DSSP, 8-state):
-HHHHHHHHHTTTTS---HHHHHHHHHHHHTTS--EE-HHHHHHHHHHHHHHHHHHHHHHHHHHHHTT-SEE-HHHHHHHHHHHHHHH-/-HHHHHHHHHTTTTS---HHHHHHHHHHHHTTS--EE-HHHHHHHHHHHHHHHHHHHHHHHHHHHHTT-SEE-HHHHHHHHHHHHHHH-

Sequence (178 aa):
MDNYLQLFERKKSSTKFKEGLIHEIIKLYTADQKVRIGGEVITAVNEIALRFVDEILWRTINQAHNEGVKDVNLDHIEKIIPQLLLDFAMDNYLQLFERKKSSTKFKEGLIHEIIKLYTADQKVRIGGEVITAVNEIALRFVDEILWRTINQAHNEGVKDVNLDHIEKIIPQLLLDFA